Protein AF-A0A441UI98-F1 (afdb_monomer_lite)

Structure (mmCIF, N/CA/C/O backbone):
data_AF-A0A441UI98-F1
#
_entry.id   AF-A0A441UI98-F1
#
loop_
_atom_site.group_PDB
_atom_site.id
_atom_site.type_symbol
_atom_site.label_atom_id
_atom_site.label_alt_id
_atom_site.label_comp_id
_atom_site.label_asym_id
_atom_site.label_entity_id
_atom_site.label_seq_id
_atom_site.pdbx_PDB_ins_code
_atom_site.Cartn_x
_atom_site.Cartn_y
_atom_site.Cartn_z
_atom_site.occupancy
_atom_site.B_iso_or_equiv
_atom_site.auth_seq_id
_atom_site.auth_comp_id
_atom_site.auth_asym_id
_atom_site.auth_atom_id
_atom_site.pdbx_PDB_model_num
ATOM 1 N N . MET A 1 1 ? 2.176 15.873 5.568 1.00 58.75 1 MET A N 1
ATOM 2 C CA . MET A 1 1 ? 2.294 14.438 5.229 1.00 58.75 1 MET A CA 1
ATOM 3 C C . MET A 1 1 ? 2.892 14.342 3.845 1.00 58.75 1 MET A C 1
ATOM 5 O O . MET A 1 1 ? 2.510 15.150 3.009 1.00 58.75 1 MET A O 1
ATOM 9 N N . ASN A 1 2 ? 3.848 13.439 3.634 1.00 82.25 2 ASN A N 1
ATOM 10 C CA . ASN A 1 2 ? 4.442 13.231 2.317 1.00 82.25 2 ASN A CA 1
ATOM 11 C C . ASN A 1 2 ? 3.541 12.271 1.530 1.00 82.25 2 ASN A C 1
ATOM 13 O O . ASN A 1 2 ? 3.133 11.249 2.077 1.00 82.25 2 ASN A O 1
ATOM 17 N N . THR A 1 3 ? 3.189 12.622 0.300 1.00 94.44 3 THR A N 1
ATOM 18 C CA . THR A 1 3 ? 2.379 11.782 -0.590 1.00 94.44 3 THR A CA 1
ATOM 19 C C . THR A 1 3 ? 3.246 11.303 -1.742 1.00 94.44 3 THR A C 1
ATOM 21 O O . THR A 1 3 ? 3.987 12.102 -2.315 1.00 94.44 3 THR A O 1
ATOM 24 N N . HIS A 1 4 ? 3.117 10.037 -2.118 1.00 97.56 4 HIS A N 1
ATOM 25 C CA . HIS A 1 4 ? 3.737 9.477 -3.312 1.00 97.56 4 HIS A CA 1
ATOM 26 C C . HIS A 1 4 ? 2.685 9.379 -4.423 1.00 97.56 4 HIS A C 1
ATOM 28 O O . HIS A 1 4 ? 1.569 8.939 -4.167 1.00 97.56 4 HIS A O 1
ATOM 34 N N . VAL A 1 5 ? 3.005 9.808 -5.643 1.00 98.06 5 VAL A N 1
ATOM 35 C CA . VAL A 1 5 ? 2.097 9.706 -6.798 1.00 98.06 5 VAL A CA 1
ATOM 36 C C . VAL A 1 5 ? 2.764 8.835 -7.851 1.00 98.06 5 VAL A C 1
ATOM 38 O O . VAL A 1 5 ? 3.895 9.119 -8.245 1.00 98.06 5 VAL A O 1
ATOM 41 N N . ALA A 1 6 ? 2.071 7.788 -8.292 1.00 97.62 6 ALA A N 1
ATOM 42 C CA . ALA A 1 6 ? 2.571 6.856 -9.297 1.00 97.62 6 ALA A CA 1
ATOM 43 C C . ALA A 1 6 ? 1.431 6.212 -10.091 1.00 97.62 6 ALA A C 1
ATOM 45 O O . ALA A 1 6 ? 0.321 6.043 -9.580 1.00 97.62 6 ALA A O 1
ATOM 46 N N . PHE A 1 7 ? 1.732 5.793 -11.321 1.00 96.69 7 PHE A N 1
ATOM 47 C CA . PHE A 1 7 ? 0.814 4.999 -12.127 1.00 96.69 7 PHE A CA 1
ATOM 48 C C . PHE A 1 7 ? 0.609 3.620 -11.493 1.00 96.69 7 PHE A C 1
ATOM 50 O O . PHE A 1 7 ? 1.570 2.879 -11.275 1.00 96.69 7 PHE A O 1
ATOM 57 N N . PHE A 1 8 ? -0.643 3.248 -11.231 1.00 97.06 8 PHE A N 1
ATOM 58 C CA . PHE A 1 8 ? -0.984 1.950 -10.664 1.00 97.06 8 PHE A CA 1
ATOM 59 C C . PHE A 1 8 ? -2.272 1.406 -11.269 1.00 97.06 8 PHE A C 1
ATOM 61 O O . PHE A 1 8 ? -3.362 1.933 -11.049 1.00 97.06 8 PHE A O 1
ATOM 68 N N . GLY A 1 9 ? -2.132 0.310 -12.016 1.00 93.19 9 GLY A N 1
ATOM 69 C CA . GLY A 1 9 ? -3.247 -0.342 -12.687 1.00 93.19 9 GLY A CA 1
ATOM 70 C C . GLY A 1 9 ? -3.753 0.458 -13.879 1.00 93.19 9 GLY A C 1
ATOM 71 O O . GLY A 1 9 ? -3.362 0.184 -15.012 1.00 93.19 9 GLY A O 1
ATOM 72 N N . ASP A 1 10 ? -4.632 1.417 -13.608 1.00 94.31 10 ASP A N 1
ATOM 73 C CA . ASP A 1 10 ? -5.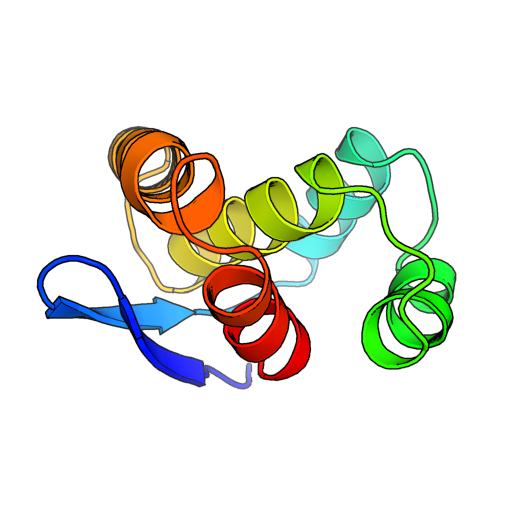443 2.131 -14.594 1.00 94.31 10 ASP A CA 1
ATOM 74 C C . ASP A 1 10 ? -5.187 3.644 -14.663 1.00 94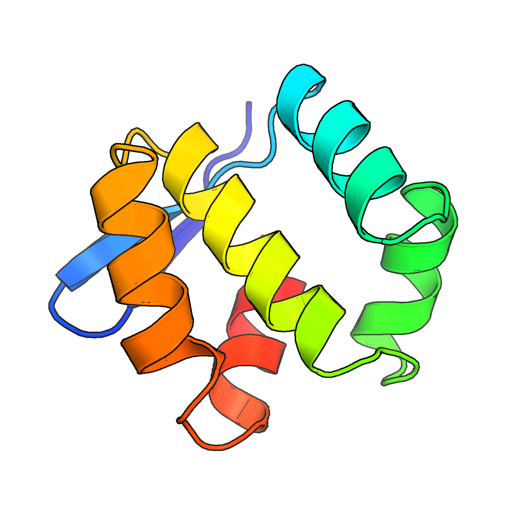.31 10 ASP A C 1
ATOM 76 O O . ASP A 1 10 ? -5.527 4.268 -15.668 1.00 94.31 10 ASP A O 1
ATOM 80 N N . ALA A 1 11 ? -4.588 4.240 -13.633 1.00 97.19 11 ALA A N 1
ATOM 81 C CA . ALA A 1 11 ? -4.359 5.677 -13.553 1.00 97.19 11 ALA A CA 1
ATOM 82 C C . ALA A 1 11 ? -3.199 6.015 -12.610 1.00 97.19 11 ALA A C 1
ATOM 84 O O . ALA A 1 11 ? -2.724 5.170 -11.847 1.00 97.19 11 ALA A O 1
ATOM 85 N N . ASP A 1 12 ? -2.783 7.282 -12.624 1.00 98.19 12 ASP A N 1
ATOM 86 C CA . ASP A 1 12 ? -1.977 7.835 -11.541 1.00 98.19 12 ASP A CA 1
ATOM 87 C C . ASP A 1 12 ? -2.804 7.863 -10.255 1.00 98.19 12 ASP A C 1
ATOM 89 O O . ASP A 1 12 ? -3.916 8.398 -10.208 1.00 98.19 12 ASP A O 1
ATOM 93 N N . ARG A 1 13 ? -2.256 7.260 -9.202 1.00 98.25 13 ARG A N 1
ATOM 94 C CA . ARG A 1 13 ? -2.872 7.188 -7.881 1.00 98.25 13 ARG A CA 1
ATOM 95 C C . ARG A 1 13 ? -1.978 7.890 -6.868 1.00 98.25 13 ARG A C 1
ATOM 97 O O . ARG A 1 13 ? -0.751 7.854 -6.961 1.00 98.25 13 ARG A O 1
ATOM 104 N N . THR A 1 14 ? -2.615 8.520 -5.890 1.00 98.44 14 THR A N 1
ATOM 105 C CA . THR A 1 14 ? -1.934 9.068 -4.719 1.00 98.44 14 THR A CA 1
ATOM 106 C C . THR A 1 14 ? -1.847 7.985 -3.653 1.00 98.44 14 THR A C 1
ATOM 108 O O . THR A 1 14 ? -2.815 7.270 -3.397 1.00 98.44 14 THR A O 1
ATOM 111 N N . PHE A 1 15 ? -0.694 7.900 -3.008 1.00 98.50 15 PHE A N 1
ATOM 112 C CA . PHE A 1 15 ? -0.377 6.970 -1.941 1.00 98.50 15 PHE A CA 1
ATOM 113 C C . PHE A 1 15 ? 0.120 7.753 -0.729 1.00 98.50 15 PHE A C 1
ATOM 115 O O . PHE A 1 15 ? 0.958 8.649 -0.854 1.00 98.50 15 PHE A O 1
ATOM 122 N N . ALA A 1 16 ? -0.384 7.417 0.453 1.00 98.00 16 ALA A N 1
ATOM 123 C CA . ALA A 1 16 ? 0.124 7.948 1.709 1.00 98.00 16 ALA A CA 1
ATOM 124 C C . ALA A 1 16 ? -0.148 6.978 2.859 1.00 98.00 16 ALA A C 1
ATOM 126 O O . ALA A 1 16 ? -1.263 6.490 3.016 1.00 98.00 16 ALA A O 1
ATOM 127 N N . LEU A 1 17 ? 0.849 6.749 3.711 1.00 95.88 17 LEU A N 1
ATOM 128 C CA . LEU A 1 17 ? 0.664 6.069 4.992 1.00 95.88 17 LEU A CA 1
ATOM 129 C C . LEU A 1 17 ? 0.565 7.118 6.103 1.00 95.88 17 LEU A C 1
ATOM 131 O O . LEU A 1 17 ? 1.568 7.671 6.554 1.00 95.88 17 LEU A O 1
ATOM 135 N N . THR A 1 18 ? -0.660 7.427 6.530 1.00 96.25 18 THR A N 1
ATOM 136 C CA . THR A 1 18 ? -0.885 8.309 7.686 1.00 96.25 18 THR A CA 1
ATOM 137 C C . THR A 1 18 ? -0.531 7.587 8.994 1.00 96.25 18 THR A C 1
ATOM 139 O O . THR A 1 18 ? -0.534 6.354 9.016 1.00 96.25 18 THR A O 1
ATOM 142 N N . PRO A 1 19 ? -0.260 8.297 10.107 1.00 95.81 19 PRO A N 1
ATOM 143 C CA . PRO A 1 19 ? -0.021 7.671 11.407 1.00 95.81 19 PRO A CA 1
ATOM 144 C C . PRO A 1 19 ? -1.103 6.665 11.821 1.00 95.81 19 PRO A C 1
ATOM 146 O O . PRO A 1 19 ? -0.787 5.605 12.351 1.00 95.81 19 PRO A O 1
ATOM 149 N N . GLU A 1 20 ? -2.372 6.948 11.530 1.00 96.88 20 GLU A N 1
ATOM 150 C CA . GLU A 1 20 ? -3.493 6.054 11.838 1.00 96.88 20 GLU A CA 1
ATOM 151 C C . GLU A 1 20 ? -3.444 4.775 10.992 1.00 96.88 20 GLU A C 1
ATOM 153 O O . GLU A 1 20 ? -3.713 3.681 11.490 1.00 96.88 20 GLU A O 1
ATOM 158 N N . LEU A 1 21 ? -3.064 4.895 9.717 1.00 97.75 21 LEU A N 1
ATOM 159 C CA . LEU A 1 21 ? -2.926 3.756 8.812 1.00 97.75 21 LEU A CA 1
ATOM 160 C C . LEU A 1 21 ? -1.671 2.932 9.099 1.00 97.75 21 LEU A C 1
ATOM 162 O O . LEU A 1 21 ? -1.692 1.726 8.874 1.00 97.75 21 LEU A O 1
ATOM 166 N N . ILE A 1 22 ? -0.614 3.540 9.644 1.00 97.19 22 ILE A N 1
ATOM 167 C CA . ILE A 1 22 ? 0.558 2.813 10.144 1.00 97.19 22 ILE A CA 1
ATOM 168 C C . ILE A 1 22 ? 0.143 1.872 11.282 1.00 97.19 22 ILE A C 1
ATOM 170 O O . ILE A 1 22 ? 0.508 0.701 11.254 1.00 97.19 22 ILE A O 1
ATOM 174 N N . ILE A 1 23 ? -0.683 2.331 12.226 1.00 97.94 23 ILE A N 1
ATOM 175 C CA . ILE A 1 23 ? -1.177 1.490 13.331 1.00 97.94 23 ILE A CA 1
ATOM 176 C C . ILE A 1 23 ? -1.999 0.302 12.800 1.00 97.94 23 ILE A C 1
ATOM 178 O O . ILE A 1 23 ? -1.837 -0.832 13.258 1.00 97.94 23 ILE A O 1
ATOM 182 N N . GLU A 1 24 ? -2.872 0.528 11.814 1.00 97.81 24 GLU A N 1
ATOM 183 C CA . GLU A 1 24 ? -3.640 -0.565 11.201 1.00 97.81 24 GLU A CA 1
ATOM 184 C C . GLU A 1 24 ? -2.738 -1.518 10.396 1.00 97.81 24 GLU A C 1
ATOM 186 O O . GLU A 1 24 ? -2.934 -2.732 10.457 1.00 97.81 24 GLU A O 1
ATOM 191 N N . LEU A 1 25 ? -1.717 -1.006 9.701 1.00 97.38 25 LEU A N 1
ATOM 192 C CA . LEU A 1 25 ? -0.727 -1.817 8.987 1.00 97.38 25 LEU A CA 1
ATOM 193 C C . LEU A 1 25 ? 0.027 -2.745 9.949 1.00 97.38 25 LEU A C 1
ATOM 195 O O . LEU A 1 25 ? 0.127 -3.947 9.696 1.00 97.38 25 LEU A O 1
ATOM 199 N N . GLU A 1 26 ? 0.498 -2.214 11.081 1.00 97.31 26 GLU A N 1
ATOM 200 C CA . GLU A 1 26 ? 1.176 -2.994 12.122 1.00 97.31 26 GLU A CA 1
ATOM 201 C C . GLU A 1 26 ? 0.279 -4.114 12.661 1.00 97.31 26 GLU A C 1
ATOM 203 O O . GLU A 1 26 ? 0.716 -5.260 12.807 1.00 97.31 26 GLU A O 1
ATOM 208 N N . ARG A 1 27 ? -1.005 -3.814 12.894 1.00 97.62 27 ARG A N 1
ATOM 209 C CA . ARG A 1 27 ? -2.002 -4.801 13.328 1.00 97.62 27 ARG A CA 1
ATOM 210 C C . ARG A 1 27 ? -2.226 -5.894 12.282 1.00 97.62 27 ARG A C 1
ATOM 212 O O . ARG A 1 27 ? -2.362 -7.061 12.649 1.00 97.62 27 ARG A O 1
ATOM 219 N N . LYS A 1 28 ? -2.306 -5.534 11.000 1.00 96.19 28 LYS A N 1
ATOM 220 C CA . LYS A 1 28 ? -2.590 -6.465 9.895 1.00 96.19 28 LYS A CA 1
ATOM 221 C C . LYS A 1 28 ? -1.428 -7.404 9.614 1.00 96.19 28 LYS A C 1
ATOM 223 O O . LYS A 1 28 ? -1.645 -8.593 9.391 1.00 96.19 28 LYS A O 1
ATOM 228 N N . ILE A 1 29 ? -0.210 -6.877 9.655 1.00 93.62 29 ILE A N 1
ATOM 229 C CA . ILE A 1 29 ? 1.008 -7.637 9.368 1.00 93.62 29 ILE A CA 1
ATOM 230 C C . ILE A 1 29 ? 1.514 -8.376 10.622 1.00 93.62 29 ILE A C 1
ATOM 232 O O . ILE A 1 29 ? 2.171 -9.416 10.515 1.00 93.62 29 ILE A O 1
ATOM 236 N N . GLY A 1 30 ? 1.173 -7.889 11.819 1.00 94.50 30 GLY A N 1
ATOM 237 C CA . GLY A 1 30 ? 1.586 -8.480 13.093 1.00 94.50 30 GLY A CA 1
ATOM 238 C C . GLY A 1 30 ? 3.030 -8.143 13.475 1.00 94.50 30 GLY A C 1
ATOM 239 O O . GLY A 1 30 ? 3.686 -8.931 14.154 1.00 94.50 30 GLY A O 1
ATOM 240 N N . MET A 1 31 ? 3.547 -6.999 13.017 1.00 94.12 31 MET A N 1
ATOM 241 C CA . MET A 1 31 ? 4.878 -6.493 13.363 1.00 94.12 31 MET A CA 1
ATOM 242 C C . MET A 1 31 ? 4.893 -4.965 13.391 1.00 94.12 31 MET A C 1
ATOM 244 O O . MET A 1 31 ? 4.092 -4.332 12.713 1.00 94.12 31 MET A O 1
ATOM 248 N N . GLY A 1 32 ? 5.829 -4.380 14.141 1.00 95.25 32 GLY A N 1
ATOM 249 C CA . GLY A 1 32 ? 6.005 -2.926 14.179 1.00 95.25 32 GLY A CA 1
ATOM 250 C C . GLY A 1 32 ? 6.595 -2.357 12.884 1.00 95.25 32 GLY A C 1
ATOM 251 O O . GLY A 1 32 ? 7.367 -3.030 12.193 1.00 95.25 32 GLY A O 1
ATOM 252 N N . ILE A 1 33 ? 6.303 -1.089 12.596 1.00 94.56 33 ILE A N 1
ATOM 253 C CA . ILE A 1 33 ? 6.671 -0.388 11.359 1.00 94.56 33 ILE A CA 1
ATOM 254 C C . ILE A 1 33 ? 8.184 -0.358 11.125 1.00 94.56 33 ILE A C 1
ATOM 256 O O . ILE A 1 33 ? 8.643 -0.571 10.007 1.00 94.56 33 ILE A O 1
ATOM 260 N N . GLY A 1 34 ? 8.984 -0.223 12.188 1.00 94.75 34 GLY A N 1
ATOM 261 C CA . GLY A 1 34 ? 10.446 -0.264 12.086 1.00 94.75 34 GLY A CA 1
ATOM 262 C C . GLY A 1 34 ? 10.973 -1.592 11.530 1.00 94.75 34 GLY A C 1
ATOM 263 O O . GLY A 1 34 ? 11.971 -1.612 10.814 1.00 94.75 34 GLY A O 1
ATOM 264 N N . SER A 1 35 ? 10.274 -2.704 11.788 1.00 94.75 35 SER A N 1
ATOM 265 C CA . SER A 1 35 ? 10.619 -4.002 11.204 1.00 94.75 35 SER A CA 1
ATOM 266 C C . SER A 1 35 ? 10.351 -4.038 9.699 1.00 94.75 35 SER A C 1
ATOM 268 O O . SER A 1 35 ? 11.116 -4.669 8.974 1.00 94.75 35 SER A O 1
ATOM 270 N N . LEU A 1 36 ? 9.291 -3.380 9.221 1.00 92.00 36 LEU A N 1
ATOM 271 C CA . LEU A 1 36 ? 8.990 -3.284 7.790 1.00 92.00 36 LEU A CA 1
ATOM 272 C C . LEU A 1 36 ? 10.006 -2.398 7.071 1.00 92.00 36 LEU A C 1
ATOM 274 O O . LEU A 1 36 ? 10.543 -2.815 6.048 1.00 92.00 36 LEU A O 1
ATOM 278 N N . CYS A 1 37 ? 10.343 -1.243 7.650 1.00 91.94 37 CYS A N 1
ATOM 279 C CA . CYS A 1 37 ? 11.339 -0.320 7.101 1.00 91.94 37 CYS A CA 1
ATOM 280 C C . CYS A 1 37 ? 12.717 -0.968 6.894 1.00 91.94 37 CYS A C 1
ATOM 282 O O . CYS A 1 37 ? 13.432 -0.591 5.974 1.00 91.94 37 CYS A O 1
ATOM 284 N N . LEU A 1 38 ? 13.087 -1.943 7.731 1.00 94.06 38 LEU A N 1
ATOM 285 C CA . LEU A 1 38 ? 14.340 -2.689 7.585 1.00 94.06 38 LEU A CA 1
ATOM 286 C C . LEU A 1 38 ? 14.221 -3.868 6.618 1.00 94.06 38 LEU A C 1
ATOM 288 O O . LEU A 1 38 ? 15.150 -4.151 5.874 1.00 94.06 38 LEU A O 1
ATOM 292 N N . ARG A 1 39 ? 13.109 -4.604 6.656 1.00 92.69 39 ARG A N 1
ATOM 293 C CA . ARG A 1 39 ? 13.008 -5.899 5.974 1.00 92.69 39 ARG A CA 1
ATOM 294 C C . ARG A 1 39 ? 12.496 -5.803 4.549 1.00 92.69 39 ARG A C 1
ATOM 296 O O . ARG A 1 39 ? 12.920 -6.605 3.725 1.00 92.69 39 ARG A O 1
ATOM 303 N N . VAL A 1 40 ? 11.594 -4.866 4.253 1.00 92.94 40 VAL A N 1
ATOM 304 C CA . VAL A 1 40 ? 11.024 -4.747 2.906 1.00 92.94 40 VAL A CA 1
ATOM 305 C C . VAL A 1 40 ? 12.118 -4.397 1.890 1.00 92.94 40 VAL A C 1
ATOM 307 O O . VAL A 1 40 ? 12.280 -5.192 0.969 1.00 92.94 40 VAL A O 1
ATOM 310 N N . PRO A 1 41 ? 12.941 -3.340 2.067 1.00 91.31 41 PRO A N 1
ATOM 311 C CA . PRO A 1 41 ? 13.993 -3.002 1.096 1.00 91.31 41 PRO A CA 1
ATOM 312 C C . PRO A 1 41 ? 15.071 -4.085 0.923 1.00 91.31 41 PRO A C 1
ATOM 314 O O . PRO A 1 41 ? 15.681 -4.189 -0.137 1.00 91.31 41 PRO A O 1
ATOM 317 N N . GLU A 1 42 ? 15.284 -4.913 1.950 1.00 93.12 42 GLU A N 1
ATOM 318 C CA . GLU A 1 42 ? 16.223 -6.046 1.935 1.00 93.12 42 GLU A CA 1
ATOM 319 C C . GLU A 1 42 ? 15.613 -7.328 1.332 1.00 93.12 42 GLU A C 1
ATOM 321 O O . GLU A 1 42 ? 16.260 -8.371 1.271 1.00 93.12 42 GLU A O 1
ATOM 326 N N . GLY A 1 43 ? 14.350 -7.295 0.894 1.00 92.00 43 GLY A N 1
ATOM 327 C CA . GLY A 1 43 ? 13.690 -8.452 0.285 1.00 92.00 43 GLY A CA 1
ATOM 328 C C . GLY A 1 43 ? 13.103 -9.467 1.275 1.00 92.00 43 GLY A C 1
ATOM 329 O O . GLY A 1 43 ? 12.671 -10.548 0.877 1.00 92.00 43 GLY A O 1
ATOM 330 N N . HIS A 1 44 ? 13.059 -9.146 2.567 1.00 94.75 44 HIS A N 1
ATOM 331 C CA . HIS A 1 44 ? 12.565 -10.017 3.636 1.00 94.75 44 HIS A CA 1
ATOM 332 C C . HIS A 1 44 ? 11.089 -9.756 3.974 1.00 94.75 44 HIS A C 1
ATOM 334 O O . HIS A 1 44 ? 10.734 -9.474 5.119 1.00 94.75 44 HIS A O 1
ATOM 340 N N . PHE A 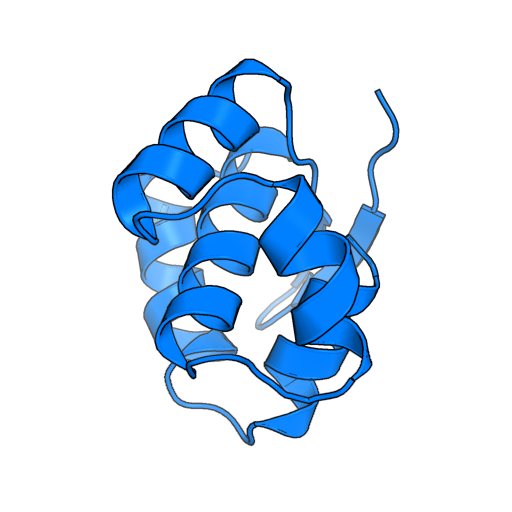1 45 ? 10.211 -9.869 2.981 1.00 94.00 45 PHE A N 1
ATOM 341 C CA . PHE A 1 45 ? 8.778 -9.601 3.122 1.00 94.00 45 PHE A CA 1
ATOM 342 C C . PHE A 1 45 ? 7.925 -10.809 2.723 1.00 94.00 45 PHE A C 1
ATOM 344 O O . PHE A 1 45 ? 8.338 -11.665 1.937 1.00 94.00 45 PHE A O 1
ATOM 351 N N . LYS A 1 46 ? 6.692 -10.870 3.229 1.00 95.25 46 LYS A N 1
ATOM 352 C CA . LYS A 1 46 ? 5.647 -11.702 2.627 1.00 95.25 46 LYS A CA 1
ATOM 353 C C . LYS A 1 46 ? 5.014 -10.920 1.486 1.00 95.25 46 LYS A C 1
ATOM 355 O O . LYS A 1 46 ? 4.848 -9.708 1.568 1.00 95.25 46 LYS A O 1
ATOM 360 N N . HIS A 1 47 ? 4.570 -11.613 0.442 1.00 96.50 47 HIS A N 1
ATOM 361 C CA . HIS A 1 47 ? 3.808 -10.974 -0.637 1.00 96.50 47 HIS A CA 1
ATOM 362 C C . HIS A 1 47 ? 2.559 -10.239 -0.112 1.00 96.50 47 HIS A C 1
ATOM 364 O O . HIS A 1 47 ? 2.281 -9.123 -0.541 1.00 96.50 47 HIS A O 1
ATOM 370 N N . ALA A 1 48 ? 1.888 -10.802 0.898 1.00 96.44 48 ALA A N 1
ATOM 371 C CA . ALA A 1 48 ? 0.764 -10.161 1.579 1.00 96.44 48 ALA A C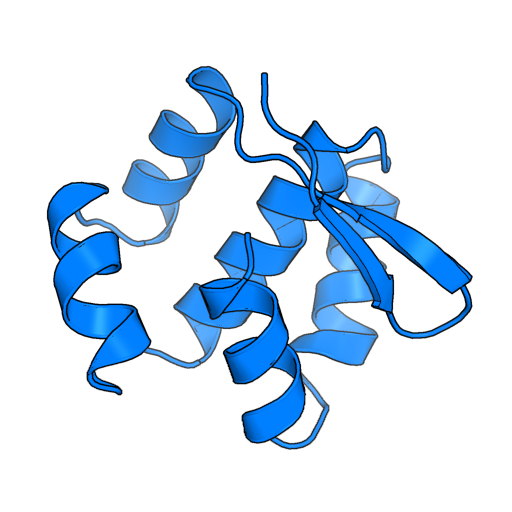A 1
ATOM 372 C C . ALA A 1 48 ? 1.120 -8.806 2.222 1.00 96.44 48 ALA A C 1
ATOM 374 O O . ALA A 1 48 ? 0.259 -7.932 2.288 1.00 96.44 48 ALA A O 1
ATOM 375 N N . ASP A 1 49 ? 2.373 -8.607 2.646 1.00 96.62 49 ASP A N 1
ATOM 376 C CA . ASP A 1 49 ? 2.818 -7.341 3.235 1.00 96.62 49 ASP A CA 1
ATOM 377 C C . ASP A 1 49 ? 2.815 -6.238 2.166 1.00 96.62 49 ASP A C 1
ATOM 379 O O . ASP A 1 49 ? 2.297 -5.151 2.403 1.00 96.62 49 ASP A O 1
ATOM 383 N N . LEU A 1 50 ? 3.302 -6.537 0.954 1.00 97.25 50 LEU A N 1
ATOM 384 C CA . LEU A 1 50 ? 3.302 -5.591 -0.172 1.00 97.25 50 LEU A CA 1
ATOM 385 C C . LEU A 1 50 ? 1.880 -5.207 -0.597 1.00 97.25 50 LEU A C 1
ATOM 387 O O . LEU A 1 50 ? 1.598 -4.040 -0.880 1.00 97.25 50 LEU A O 1
ATOM 391 N N . VAL A 1 51 ? 0.978 -6.192 -0.628 1.00 98.06 51 VAL A N 1
ATOM 392 C CA . VAL A 1 51 ? -0.438 -5.974 -0.952 1.00 98.06 51 VAL A CA 1
ATOM 393 C C . VAL A 1 51 ? -1.081 -5.050 0.081 1.00 98.06 51 VAL A C 1
ATOM 395 O O . VAL A 1 51 ? -1.778 -4.107 -0.294 1.00 98.06 51 VAL A O 1
ATOM 398 N N . GLU A 1 52 ? -0.818 -5.274 1.369 1.00 98.12 52 GLU A N 1
ATOM 399 C CA . GLU A 1 52 ? -1.428 -4.489 2.441 1.00 98.12 52 GLU A CA 1
ATOM 400 C C . GLU A 1 52 ? -0.842 -3.075 2.553 1.00 98.12 52 GLU A C 1
ATOM 402 O O . GLU A 1 52 ? -1.608 -2.124 2.727 1.00 98.12 52 GLU A O 1
ATOM 407 N N . ILE A 1 53 ? 0.475 -2.911 2.362 1.00 97.62 53 ILE A N 1
ATOM 408 C CA . ILE A 1 53 ? 1.126 -1.594 2.240 1.00 97.62 53 ILE A CA 1
ATOM 409 C C . ILE A 1 53 ? 0.456 -0.795 1.123 1.00 97.62 53 ILE A C 1
ATOM 411 O O . ILE A 1 53 ? -0.008 0.319 1.355 1.00 97.62 53 ILE A O 1
ATOM 415 N N . THR A 1 54 ? 0.330 -1.390 -0.066 1.00 98.00 54 THR A N 1
ATOM 416 C CA . THR A 1 54 ? -0.285 -0.736 -1.229 1.00 98.00 54 THR A CA 1
ATOM 417 C C . THR A 1 54 ? -1.740 -0.356 -0.946 1.00 98.00 54 THR A C 1
ATOM 419 O O . THR A 1 54 ? -2.151 0.777 -1.196 1.00 98.00 54 THR A O 1
ATOM 422 N N . ARG A 1 55 ? -2.527 -1.281 -0.381 1.00 98.62 55 ARG A N 1
ATOM 423 C CA . ARG A 1 55 ? -3.948 -1.070 -0.075 1.00 98.62 55 ARG A CA 1
ATOM 424 C C . ARG A 1 55 ? -4.156 0.070 0.918 1.00 98.62 55 ARG A C 1
ATOM 426 O O . ARG A 1 55 ? -5.003 0.930 0.688 1.00 98.62 55 ARG A O 1
ATOM 433 N N . LEU A 1 56 ? -3.416 0.074 2.027 1.00 98.50 56 LEU A N 1
ATOM 434 C CA . LEU A 1 56 ? -3.536 1.120 3.041 1.00 98.50 56 LEU A CA 1
ATOM 435 C C . LEU A 1 56 ? -2.995 2.454 2.523 1.00 98.50 56 LEU A C 1
ATOM 437 O O . LEU A 1 56 ? -3.612 3.486 2.769 1.00 98.50 56 LEU A O 1
ATOM 441 N N . ALA A 1 57 ? -1.925 2.442 1.731 1.00 98.25 57 ALA A N 1
ATOM 442 C CA . ALA A 1 57 ? -1.394 3.658 1.138 1.00 98.25 57 ALA A CA 1
ATOM 443 C C . ALA A 1 57 ? -2.369 4.307 0.139 1.00 98.25 57 ALA A C 1
ATOM 445 O O . ALA A 1 57 ? -2.534 5.526 0.163 1.00 98.25 57 ALA A O 1
ATOM 446 N N . LEU A 1 58 ? -3.079 3.519 -0.679 1.00 98.62 58 LEU A N 1
ATOM 447 C CA . LEU A 1 58 ? -4.166 4.022 -1.534 1.00 98.62 58 LEU A CA 1
ATOM 448 C C . LEU A 1 58 ? -5.262 4.711 -0.713 1.00 98.62 58 LEU A C 1
ATOM 450 O O . LEU A 1 58 ? -5.760 5.765 -1.115 1.00 98.62 58 LEU A O 1
ATOM 454 N N . ILE A 1 59 ? -5.623 4.136 0.440 1.00 98.62 59 ILE A N 1
ATOM 455 C CA . ILE A 1 59 ? -6.625 4.716 1.346 1.00 98.62 59 ILE A CA 1
ATOM 456 C C . ILE A 1 59 ? -6.146 6.059 1.892 1.00 98.62 59 ILE A C 1
ATOM 458 O O . ILE A 1 59 ? -6.889 7.037 1.838 1.00 98.62 59 ILE A O 1
ATOM 462 N N . GLY A 1 60 ? -4.903 6.144 2.368 1.00 98.25 60 GLY A N 1
ATOM 463 C CA . GLY A 1 60 ? -4.362 7.413 2.858 1.00 98.25 60 GLY A CA 1
ATOM 464 C C . GLY A 1 60 ? -4.164 8.454 1.756 1.00 98.25 60 GLY A C 1
ATOM 465 O O . GLY A 1 60 ? -4.189 9.649 2.039 1.00 98.25 60 GLY A O 1
ATOM 466 N N . GLY A 1 61 ? -4.042 8.025 0.498 1.00 97.81 61 GLY A N 1
ATOM 467 C CA . GLY A 1 61 ? -4.069 8.896 -0.676 1.00 97.81 61 GLY A CA 1
ATOM 468 C C . GLY A 1 61 ? -5.468 9.336 -1.129 1.00 97.81 61 GLY A C 1
ATOM 469 O O . GLY A 1 61 ? -5.577 10.079 -2.101 1.00 97.81 61 GLY A O 1
ATOM 470 N N . GLY A 1 62 ? -6.530 8.905 -0.439 1.00 97.81 62 GLY A N 1
ATOM 471 C CA . GLY A 1 62 ? -7.915 9.319 -0.690 1.00 97.81 62 GLY A CA 1
ATOM 472 C C . GLY A 1 62 ? -8.766 8.320 -1.478 1.00 97.81 62 GLY A C 1
ATOM 473 O O . GLY A 1 62 ? -9.940 8.593 -1.726 1.00 97.81 62 GLY A O 1
ATOM 474 N N . THR A 1 63 ? -8.225 7.158 -1.851 1.00 98.50 63 THR A N 1
ATOM 475 C CA . THR A 1 63 ? -9.011 6.088 -2.487 1.00 98.50 63 THR A CA 1
ATOM 476 C C . THR A 1 63 ? -9.961 5.466 -1.464 1.00 98.50 63 THR A C 1
ATOM 478 O O . THR A 1 63 ? -9.587 5.225 -0.315 1.00 98.50 63 THR A O 1
ATOM 481 N N . THR A 1 64 ? -11.200 5.162 -1.854 1.00 98.56 64 THR A N 1
ATOM 482 C CA . THR A 1 64 ? -12.144 4.531 -0.917 1.00 98.56 64 THR A CA 1
ATOM 483 C C . THR A 1 64 ? -11.646 3.143 -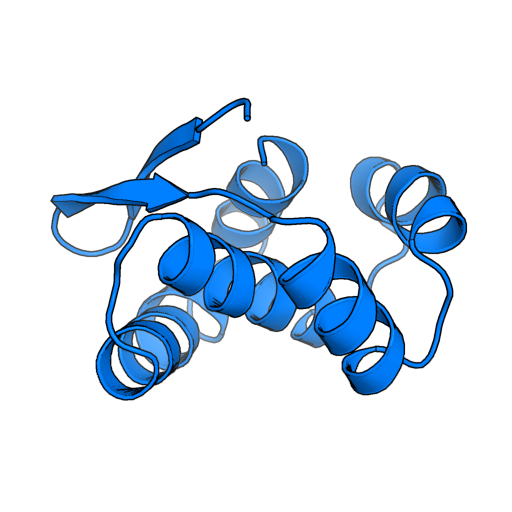0.481 1.00 98.56 64 THR A C 1
ATOM 485 O O . THR A 1 64 ? -11.025 2.445 -1.284 1.00 98.56 64 THR A O 1
ATOM 488 N N . PRO A 1 65 ? -11.935 2.669 0.749 1.00 98.50 65 PRO A N 1
ATOM 489 C CA . PRO A 1 65 ? -11.469 1.354 1.202 1.00 98.50 65 PRO A CA 1
ATOM 490 C C . PRO A 1 65 ? -11.891 0.186 0.303 1.00 98.50 65 PRO A C 1
ATOM 492 O O . PRO A 1 65 ? -11.123 -0.758 0.122 1.00 98.50 65 PRO A O 1
ATOM 495 N N . GLN A 1 66 ? -13.096 0.256 -0.270 1.00 98.69 66 GLN A N 1
ATOM 496 C CA . GLN A 1 66 ? -13.611 -0.760 -1.186 1.00 98.69 66 GLN A CA 1
ATOM 497 C C . GLN A 1 66 ? -12.838 -0.768 -2.510 1.00 98.69 66 GLN A C 1
ATOM 499 O O . GLN A 1 66 ? -12.428 -1.832 -2.972 1.00 98.69 66 GLN A O 1
ATOM 504 N N . GLU A 1 67 ? -12.607 0.405 -3.100 1.00 98.56 67 GLU A N 1
ATOM 505 C CA . GLU A 1 67 ? -11.837 0.528 -4.340 1.00 98.56 67 GLU A CA 1
ATOM 506 C C . GLU A 1 67 ? -10.368 0.151 -4.118 1.00 98.56 67 GLU A C 1
ATOM 508 O O . GLU A 1 67 ? -9.815 -0.626 -4.889 1.00 98.56 67 GLU A O 1
ATOM 513 N N . ALA A 1 68 ? -9.753 0.598 -3.020 1.00 98.62 68 ALA A N 1
ATOM 514 C CA . ALA A 1 68 ? -8.380 0.247 -2.671 1.00 98.62 68 ALA A CA 1
ATOM 515 C C . ALA A 1 68 ? -8.195 -1.270 -2.516 1.00 98.62 68 ALA A C 1
ATOM 517 O O . ALA A 1 68 ? -7.192 -1.816 -2.970 1.00 98.62 68 ALA A O 1
ATOM 518 N N . ALA A 1 69 ? -9.166 -1.967 -1.914 1.00 98.62 69 ALA A N 1
ATOM 519 C CA . ALA A 1 69 ? -9.144 -3.424 -1.820 1.00 98.62 69 ALA A CA 1
ATOM 520 C C . ALA A 1 69 ? -9.219 -4.094 -3.202 1.00 98.62 69 ALA A C 1
ATOM 522 O O . ALA A 1 69 ? -8.441 -5.007 -3.474 1.00 98.62 69 ALA A O 1
ATOM 523 N N . ALA A 1 70 ? -10.104 -3.621 -4.086 1.00 98.50 70 ALA A N 1
ATOM 524 C CA . ALA A 1 70 ? -10.225 -4.149 -5.445 1.00 98.50 70 ALA A CA 1
ATOM 525 C C . ALA A 1 70 ? -8.954 -3.905 -6.278 1.00 98.50 70 ALA A C 1
ATOM 527 O O . ALA A 1 70 ? -8.472 -4.814 -6.959 1.00 98.50 70 ALA A O 1
ATOM 528 N N . LEU A 1 71 ? -8.378 -2.703 -6.189 1.00 98.44 71 LEU A N 1
ATOM 529 C CA . LEU A 1 71 ? -7.138 -2.337 -6.872 1.00 98.44 71 LEU A CA 1
ATOM 530 C C . LEU A 1 71 ? -5.948 -3.149 -6.350 1.00 98.44 71 LEU A C 1
ATOM 532 O O . LEU A 1 71 ? -5.174 -3.669 -7.149 1.00 98.44 71 LEU A O 1
ATOM 536 N N . ALA A 1 72 ? -5.810 -3.314 -5.033 1.00 98.25 72 ALA A N 1
ATOM 537 C CA . ALA A 1 72 ? -4.737 -4.115 -4.449 1.00 98.25 72 ALA A CA 1
ATOM 538 C C . ALA A 1 72 ? -4.854 -5.602 -4.831 1.00 98.25 72 ALA A C 1
ATOM 540 O O . ALA A 1 72 ? -3.862 -6.206 -5.235 1.00 98.25 72 ALA A O 1
ATOM 541 N N . ASP A 1 73 ? -6.054 -6.188 -4.789 1.00 98.38 73 ASP A N 1
ATOM 542 C CA . ASP A 1 73 ? -6.280 -7.573 -5.228 1.00 98.38 73 ASP A CA 1
ATOM 543 C C . ASP A 1 73 ? -5.974 -7.766 -6.724 1.00 98.38 73 ASP A C 1
ATOM 545 O O . ASP A 1 73 ? -5.380 -8.764 -7.133 1.00 98.38 73 ASP A O 1
ATOM 549 N N . THR A 1 74 ? -6.341 -6.794 -7.557 1.00 97.75 74 THR A N 1
ATOM 550 C CA . THR A 1 74 ? -6.167 -6.899 -9.012 1.00 97.75 74 THR A CA 1
ATOM 551 C C . THR A 1 74 ? -4.726 -6.628 -9.440 1.00 97.75 74 THR A C 1
ATOM 553 O O . THR A 1 74 ? -4.168 -7.375 -10.243 1.00 97.75 74 THR A O 1
ATOM 556 N N . TYR A 1 75 ? -4.108 -5.574 -8.906 1.00 97.44 75 TYR A N 1
ATOM 557 C CA . TYR A 1 75 ? -2.857 -5.026 -9.428 1.00 97.44 75 TYR A CA 1
ATOM 558 C C . TYR A 1 75 ? -1.643 -5.229 -8.517 1.00 97.44 75 TYR A C 1
ATOM 560 O O . TYR A 1 75 ? -0.528 -5.194 -9.024 1.00 97.44 75 TYR A O 1
ATOM 568 N N . ALA A 1 76 ? -1.814 -5.509 -7.220 1.00 97.31 76 ALA A N 1
ATOM 569 C CA . ALA A 1 76 ? -0.697 -5.866 -6.336 1.00 97.31 76 ALA A CA 1
ATOM 570 C C . ALA A 1 76 ? -0.627 -7.377 -6.061 1.00 97.31 76 ALA A C 1
ATOM 572 O O . ALA A 1 76 ? 0.457 -7.960 -6.031 1.00 97.31 76 ALA A O 1
ATOM 573 N N . ALA A 1 77 ? -1.771 -8.045 -5.889 1.00 97.56 77 ALA A N 1
ATOM 574 C CA . ALA A 1 77 ? -1.785 -9.455 -5.512 1.00 97.56 77 ALA A CA 1
ATOM 575 C C . ALA A 1 77 ? -1.556 -10.417 -6.694 1.00 97.56 77 ALA A C 1
ATOM 577 O O . ALA A 1 77 ? -1.041 -11.516 -6.499 1.00 97.56 77 ALA A O 1
ATOM 578 N N . LYS A 1 78 ? -1.929 -10.021 -7.917 1.00 96.38 78 LYS A N 1
ATOM 579 C CA . LYS A 1 78 ? -1.966 -10.914 -9.096 1.00 96.38 78 LYS A CA 1
ATOM 580 C C . LYS A 1 78 ? -0.977 -10.539 -10.205 1.00 96.38 78 LYS A C 1
ATOM 582 O O . LYS A 1 78 ? -1.001 -11.149 -11.271 1.00 96.38 78 LYS A O 1
ATOM 587 N N . ARG A 1 79 ? -0.115 -9.546 -9.971 1.00 93.94 79 ARG A N 1
ATOM 588 C CA . ARG A 1 79 ? 0.891 -9.067 -10.935 1.00 93.94 79 ARG A CA 1
ATOM 589 C C . ARG A 1 79 ? 2.304 -9.548 -10.581 1.00 93.94 79 ARG A C 1
ATOM 591 O O . ARG A 1 79 ? 2.519 -10.003 -9.456 1.00 93.94 79 ARG A O 1
ATOM 598 N N . PRO A 1 80 ? 3.265 -9.486 -11.527 1.00 95.94 80 PRO A N 1
ATOM 599 C CA . PRO A 1 80 ? 4.660 -9.834 -11.263 1.00 95.94 80 PRO A CA 1
ATOM 600 C C . PRO A 1 80 ? 5.211 -9.116 -10.029 1.00 95.94 80 PRO A C 1
ATOM 602 O O . PRO A 1 80 ? 5.017 -7.916 -9.878 1.00 95.94 80 PRO A O 1
ATOM 605 N N . LEU A 1 81 ? 5.911 -9.853 -9.159 1.00 94.69 81 LEU A N 1
ATOM 606 C CA . LEU A 1 81 ? 6.310 -9.405 -7.816 1.00 94.69 81 LEU A CA 1
ATOM 607 C C . LEU A 1 81 ? 7.098 -8.087 -7.789 1.00 94.69 81 LEU A C 1
ATOM 609 O O . LEU A 1 81 ? 6.986 -7.323 -6.834 1.00 94.69 81 LEU A O 1
ATOM 613 N N . ASN A 1 82 ? 7.899 -7.825 -8.821 1.00 95.06 82 ASN A N 1
ATOM 614 C CA . ASN A 1 82 ? 8.717 -6.621 -8.921 1.00 95.06 82 ASN A CA 1
ATOM 615 C C . ASN A 1 82 ? 7.880 -5.335 -8.975 1.00 95.06 82 ASN A C 1
ATOM 617 O O . ASN A 1 82 ? 8.359 -4.297 -8.531 1.00 95.06 82 ASN A O 1
ATOM 621 N N . GLU A 1 83 ? 6.650 -5.398 -9.486 1.00 94.38 83 GLU A N 1
ATOM 622 C CA . GLU A 1 83 ? 5.767 -4.236 -9.577 1.00 94.38 83 GLU A CA 1
ATOM 623 C C . GLU A 1 83 ? 5.262 -3.758 -8.199 1.00 94.38 83 GLU A C 1
ATOM 625 O O . GLU A 1 83 ? 5.591 -2.631 -7.818 1.00 94.38 83 GLU A O 1
ATOM 630 N N . PRO A 1 84 ? 4.529 -4.568 -7.399 1.00 94.94 84 PRO A N 1
ATOM 631 C CA . PRO A 1 84 ? 4.105 -4.152 -6.065 1.00 94.94 84 PRO A CA 1
ATOM 632 C C . PRO A 1 84 ? 5.290 -3.956 -5.118 1.00 94.94 84 PRO A C 1
ATOM 634 O O . PRO A 1 84 ? 5.190 -3.154 -4.196 1.00 94.94 84 PRO A O 1
ATOM 637 N N . TYR A 1 85 ? 6.413 -4.649 -5.339 1.00 96.69 85 TYR A N 1
ATOM 638 C CA . TYR A 1 85 ? 7.625 -4.432 -4.555 1.00 96.69 85 TYR A CA 1
ATOM 639 C C . TYR A 1 85 ? 8.181 -3.018 -4.744 1.00 96.69 85 TYR A C 1
ATOM 641 O O . TYR A 1 85 ? 8.340 -2.295 -3.763 1.00 96.69 85 TYR A O 1
ATOM 649 N N . ALA A 1 86 ? 8.416 -2.606 -5.996 1.00 95.38 86 ALA A N 1
ATOM 650 C CA . ALA A 1 86 ? 8.952 -1.283 -6.305 1.00 95.38 86 ALA A CA 1
ATOM 651 C C . ALA A 1 86 ? 8.042 -0.163 -5.782 1.00 95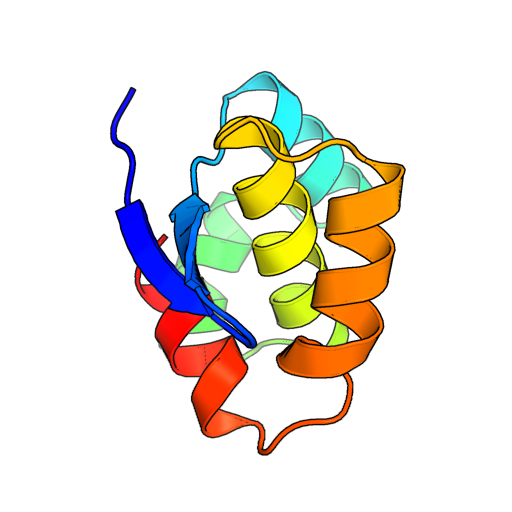.38 86 ALA A C 1
ATOM 653 O O . ALA A 1 86 ? 8.531 0.809 -5.204 1.00 95.38 86 ALA A O 1
ATOM 654 N N . LEU A 1 87 ? 6.722 -0.328 -5.931 1.00 96.00 87 LEU A N 1
ATOM 655 C CA . LEU A 1 87 ? 5.743 0.623 -5.413 1.00 96.00 87 LEU A CA 1
ATOM 656 C C . LEU A 1 87 ? 5.785 0.703 -3.881 1.00 96.00 87 LEU A C 1
ATOM 658 O O . LEU A 1 87 ? 5.913 1.793 -3.335 1.00 96.00 87 LEU A O 1
ATOM 662 N N . ALA A 1 88 ? 5.729 -0.435 -3.183 1.00 95.19 88 ALA A N 1
ATOM 663 C CA . ALA A 1 88 ? 5.737 -0.471 -1.721 1.00 95.19 88 ALA A CA 1
ATOM 664 C C . ALA A 1 88 ? 7.006 0.144 -1.112 1.00 95.19 88 ALA A C 1
ATOM 666 O O . ALA A 1 88 ? 6.924 0.771 -0.063 1.00 95.19 88 ALA A O 1
ATOM 667 N N . THR A 1 89 ? 8.167 -0.003 -1.759 1.00 94.81 89 THR A N 1
ATOM 668 C CA . THR A 1 89 ? 9.425 0.618 -1.301 1.00 94.81 89 THR A CA 1
ATOM 669 C C . THR A 1 89 ? 9.513 2.125 -1.551 1.00 94.81 89 THR A C 1
ATOM 671 O O . THR A 1 89 ? 10.387 2.776 -0.984 1.00 94.81 89 THR A O 1
ATOM 674 N N . ALA A 1 90 ? 8.658 2.674 -2.418 1.00 93.88 90 ALA A N 1
ATOM 675 C CA . ALA A 1 90 ? 8.650 4.094 -2.773 1.00 93.88 90 ALA A CA 1
ATOM 676 C C . ALA A 1 90 ? 7.647 4.932 -1.955 1.00 93.88 90 ALA A C 1
ATOM 678 O O . ALA A 1 90 ? 7.685 6.163 -2.032 1.00 93.88 90 ALA A O 1
ATOM 679 N N . ILE A 1 91 ? 6.758 4.266 -1.209 1.00 92.69 91 ILE A N 1
ATOM 680 C CA . ILE A 1 91 ? 5.759 4.852 -0.300 1.00 92.69 91 ILE A CA 1
ATOM 681 C C . ILE A 1 91 ? 6.403 5.146 1.056 1.00 92.69 91 ILE A C 1
ATOM 683 O O . ILE A 1 91 ? 6.173 6.266 1.568 1.00 92.69 91 ILE A O 1
#

Foldseek 3Di:
DDWDWDDADPGIAIFDCDPVLQVVLCVVQVHHPVVCLPQLVVVNDDLVSLLSLQLSRRVVRPHDNVVSNVRSVVTSVPDDPVVSSVVSNRD

Radius of gyration: 11.78 Å; chains: 1; bounding box: 30×26×29 Å

pLDDT: mean 95.79, std 4.62, range [58.75, 98.69]

Secondary structure (DSSP, 8-state):
---EEEEETTEEEEE---HHHHHHHHHHHTS-HHHHHHHTTTT---HHHHHHHHHHHHHHTT--HHHHHHHIIIIISSS-THHHHHHHHH-

Sequence (91 aa):
MNTHVAFFGDADRTFALTPELIIELERKIGMGIGSLCLRVPEGHFKHADLVEITRLALIGGGTTPQEAAALADTYAAKRPLNEPYALATAI